Protein AF-B7XSZ5-F1 (afdb_monomer)

Nearest PDB structures (foldseek):
  4wng-assembly1_A  TM=8.709E-01  e=9.324E-01  Homo sapiens
  4wne-assembly1_A  TM=8.769E-01  e=1.040E+00  Homo sapiens
  3ro2-assembly1_A  TM=8.322E-01  e=7.917E-01  Mus musculus
  4wnd-assembly1_A  TM=8.090E-01  e=1.160E+00  Homo sapiens
  5dbk-assembly1_B  TM=7.887E-01  e=1.523E+00  Bacillus thuringiensis Bt407

Sequence (103 aa):
MKKLTKETPYGIYLREAQKAINVNDYNSALKAYEKMIQNFDHNPNIVATGKYEIAFIYYTINKTEKAKKIFEELIKNKAEMPKWIKPLAKKILNKMENKNLKK

Foldseek 3Di:
DPDDALPHPLVVLVVQLVVCVVVVNLVSNLVSLVSQCVSVVVPVQSVLVSLQVNLVSCVVVVVPVSSLVSLVVSLPDPDDYPPPSVVVSVVSNVVSVVVVVVD

pLDDT: mean 92.12, std 10.5, range [47.94, 98.56]

Organism: NCBI:txid498743

Solvent-accessible surface area (backbone atoms only — not comparable to full-atom values): 5675 Å² total; per-residue (Å²): 130,89,79,89,48,73,86,50,61,67,69,56,35,53,52,54,18,50,57,24,47,77,72,69,35,54,67,60,18,42,53,30,32,53,50,43,30,66,54,35,61,91,36,50,42,59,29,48,51,31,49,51,51,48,21,49,49,28,43,75,72,68,38,49,70,64,13,49,54,45,35,52,49,58,56,71,49,84,68,72,53,60,84,63,50,48,63,51,36,50,54,52,49,53,53,54,52,60,58,62,77,74,112

Structure (mmCIF, N/CA/C/O backbone):
data_AF-B7XSZ5-F1
#
_entry.id   AF-B7XSZ5-F1
#
loop_
_atom_site.group_PDB
_atom_site.id
_atom_site.type_symbol
_atom_site.label_atom_id
_atom_site.label_alt_id
_atom_site.label_comp_id
_atom_site.label_asym_id
_atom_site.label_entity_id
_atom_site.label_seq_id
_atom_site.pdbx_PDB_ins_code
_atom_site.Cartn_x
_atom_site.Cartn_y
_atom_site.Cartn_z
_atom_site.occupancy
_atom_site.B_iso_or_equiv
_atom_site.auth_seq_id
_atom_site.auth_comp_id
_atom_site.auth_asym_id
_atom_site.auth_atom_id
_atom_site.pdbx_PDB_model_num
ATOM 1 N N . MET A 1 1 ? -4.586 -14.874 -19.121 1.00 51.06 1 MET A N 1
ATOM 2 C CA . MET A 1 1 ? -4.255 -13.560 -18.519 1.00 51.06 1 MET A CA 1
ATOM 3 C C . MET A 1 1 ? -2.871 -13.149 -19.012 1.00 51.06 1 MET A C 1
ATOM 5 O O . MET A 1 1 ? -1.957 -13.957 -18.886 1.00 51.06 1 MET A O 1
ATOM 9 N N . LYS A 1 2 ? -2.708 -11.969 -19.635 1.00 57.25 2 LYS A N 1
ATOM 10 C CA . LYS A 1 2 ? -1.372 -11.462 -20.018 1.00 57.25 2 LYS A CA 1
ATOM 11 C C . LYS A 1 2 ? -0.528 -11.331 -18.743 1.00 57.25 2 LYS A C 1
ATOM 13 O O . LYS A 1 2 ? -0.985 -10.724 -17.779 1.00 57.25 2 LYS A O 1
ATOM 18 N N . LYS A 1 3 ? 0.655 -11.951 -18.705 1.00 70.75 3 LYS A N 1
ATOM 19 C CA . LYS A 1 3 ? 1.547 -11.886 -17.538 1.00 70.75 3 LYS A CA 1
ATOM 20 C C . LYS A 1 3 ? 2.128 -10.472 -17.442 1.00 70.75 3 LYS A C 1
ATOM 22 O O . LYS A 1 3 ? 2.642 -9.966 -18.432 1.00 70.75 3 LYS A O 1
ATOM 27 N N . LEU A 1 4 ? 2.045 -9.854 -16.266 1.00 75.38 4 LEU A N 1
ATOM 28 C CA . LEU A 1 4 ? 2.673 -8.563 -15.984 1.00 75.38 4 LEU A CA 1
ATOM 29 C C . LEU A 1 4 ? 4.197 -8.746 -15.856 1.00 75.38 4 LEU A C 1
ATOM 31 O O . LEU A 1 4 ? 4.670 -9.488 -14.988 1.00 75.38 4 LEU A O 1
ATOM 35 N N . THR A 1 5 ? 4.959 -8.091 -16.731 1.00 78.88 5 THR A N 1
ATOM 36 C CA . THR A 1 5 ? 6.430 -8.183 -16.822 1.00 78.88 5 THR A CA 1
ATOM 37 C C . THR A 1 5 ? 7.093 -6.811 -16.673 1.00 78.88 5 THR A C 1
ATOM 39 O O . THR A 1 5 ? 6.424 -5.782 -16.743 1.00 78.88 5 THR A O 1
ATOM 42 N N . LYS A 1 6 ? 8.422 -6.774 -16.518 1.00 78.06 6 LYS A N 1
ATOM 43 C CA . LYS A 1 6 ? 9.215 -5.529 -16.456 1.00 78.06 6 LYS A CA 1
ATOM 44 C C . LYS A 1 6 ? 9.047 -4.593 -17.664 1.00 78.06 6 LYS A C 1
ATOM 46 O O . LYS A 1 6 ? 9.264 -3.398 -17.543 1.00 78.06 6 LYS A O 1
ATOM 51 N N . GLU A 1 7 ? 8.626 -5.127 -18.808 1.00 80.56 7 GLU A N 1
ATOM 52 C CA . GLU A 1 7 ? 8.348 -4.362 -20.036 1.00 80.56 7 GLU A CA 1
ATOM 53 C C . GLU A 1 7 ? 6.935 -3.769 -20.049 1.00 80.56 7 GLU A C 1
ATOM 55 O O . GLU A 1 7 ? 6.615 -2.891 -20.846 1.00 80.56 7 GLU A O 1
ATOM 60 N N . THR A 1 8 ? 6.061 -4.253 -19.164 1.00 84.19 8 THR A N 1
ATOM 61 C CA . THR A 1 8 ? 4.713 -3.714 -19.025 1.00 84.19 8 THR A CA 1
ATOM 62 C C . THR A 1 8 ? 4.799 -2.330 -18.379 1.00 84.19 8 THR A C 1
ATOM 64 O O . THR A 1 8 ? 5.352 -2.232 -17.286 1.00 84.19 8 THR A O 1
ATOM 67 N N . PRO A 1 9 ? 4.215 -1.268 -18.964 1.00 89.38 9 PRO A N 1
ATOM 68 C CA . PRO A 1 9 ? 4.211 0.053 -18.341 1.00 89.38 9 PRO A CA 1
ATOM 69 C C . PRO A 1 9 ? 3.581 0.019 -16.944 1.00 89.38 9 PRO A C 1
ATOM 71 O O . PRO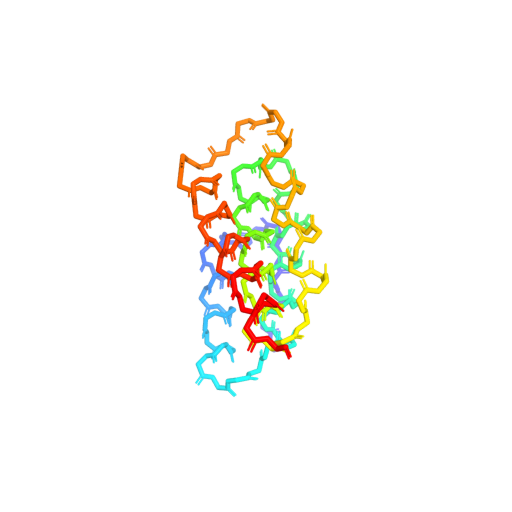 A 1 9 ? 2.531 -0.601 -16.758 1.00 89.38 9 PRO A O 1
ATOM 74 N N . TYR A 1 10 ? 4.169 0.719 -15.966 1.00 88.62 10 TYR A N 1
ATOM 75 C CA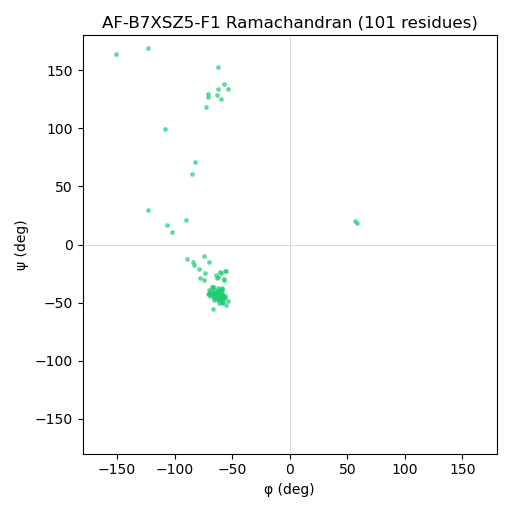 . TYR A 1 10 ? 3.682 0.687 -14.577 1.00 88.62 10 TYR A CA 1
ATOM 76 C C . TYR A 1 10 ? 2.205 1.121 -14.453 1.00 88.62 10 TYR A C 1
ATOM 78 O O . TYR A 1 10 ? 1.469 0.586 -13.629 1.00 88.62 10 TYR A O 1
ATOM 86 N N . GLY A 1 11 ? 1.725 2.005 -15.340 1.00 90.81 11 GLY A N 1
ATOM 87 C CA . GLY A 1 11 ? 0.318 2.418 -15.399 1.00 90.81 11 GLY A CA 1
ATOM 88 C C . GLY A 1 11 ? -0.672 1.270 -15.648 1.00 90.81 11 GLY A C 1
ATOM 89 O O . GLY A 1 11 ? -1.824 1.350 -15.228 1.00 90.81 11 GLY A O 1
ATOM 90 N N . ILE A 1 12 ? -0.235 0.165 -16.262 1.00 93.25 12 ILE A N 1
ATOM 91 C CA . ILE A 1 12 ? -1.066 -1.037 -16.413 1.00 93.25 12 ILE A CA 1
ATOM 92 C C . ILE A 1 12 ? -1.277 -1.717 -15.059 1.00 93.25 12 ILE A C 1
ATOM 94 O O . ILE A 1 12 ? -2.391 -2.138 -14.769 1.00 93.25 12 ILE A O 1
ATOM 98 N N . TYR A 1 13 ? -0.254 -1.767 -14.204 1.00 94.50 13 TYR A N 1
ATOM 99 C CA . TYR A 1 13 ? -0.374 -2.316 -12.851 1.00 94.50 13 TYR A CA 1
ATOM 100 C C . TYR A 1 13 ? -1.352 -1.495 -12.017 1.00 94.50 13 TYR A C 1
ATOM 102 O O . TYR A 1 13 ? -2.208 -2.074 -11.355 1.00 94.50 13 TYR A O 1
ATOM 110 N N . LEU A 1 14 ? -1.273 -0.160 -12.113 1.00 93.44 14 LEU A N 1
ATOM 111 C CA . LEU A 1 14 ? -2.221 0.747 -11.460 1.00 93.44 14 LEU A CA 1
ATOM 112 C C . LEU A 1 14 ? -3.657 0.470 -11.917 1.00 93.44 14 LEU A C 1
ATOM 114 O O . LEU A 1 14 ? -4.561 0.345 -11.096 1.00 93.44 14 LEU A O 1
ATOM 118 N N . ARG A 1 15 ? -3.869 0.321 -13.230 1.00 94.81 15 ARG A N 1
ATOM 119 C CA . ARG A 1 15 ? -5.195 0.038 -13.791 1.00 94.81 15 ARG A CA 1
ATOM 120 C C . ARG A 1 15 ? -5.742 -1.318 -13.344 1.00 94.81 15 ARG A C 1
ATOM 122 O O . ARG A 1 15 ? -6.916 -1.403 -12.994 1.00 94.81 15 ARG A O 1
ATOM 129 N N . GLU A 1 16 ? -4.921 -2.368 -13.355 1.00 94.00 16 GLU A N 1
ATOM 130 C CA . GLU A 1 16 ? -5.336 -3.699 -12.889 1.00 94.00 16 GLU A CA 1
ATOM 131 C C . GLU A 1 16 ? -5.656 -3.688 -11.389 1.00 94.00 16 GLU A C 1
ATOM 133 O O . GLU A 1 16 ? -6.686 -4.222 -10.977 1.00 94.00 16 GLU A O 1
ATOM 138 N N . ALA A 1 17 ? -4.831 -3.015 -10.581 1.00 95.44 17 ALA A N 1
ATOM 139 C CA . ALA A 1 17 ? -5.087 -2.858 -9.157 1.00 95.44 17 ALA A CA 1
ATOM 140 C C . ALA A 1 17 ? -6.394 -2.096 -8.900 1.00 95.44 17 ALA A C 1
ATOM 142 O O . ALA A 1 17 ? -7.220 -2.549 -8.111 1.00 95.44 17 ALA A O 1
ATOM 143 N N . GLN A 1 18 ? -6.635 -0.994 -9.616 1.00 95.12 18 GLN A N 1
ATOM 144 C CA . GLN A 1 18 ? -7.869 -0.218 -9.489 1.00 95.12 18 GLN A CA 1
ATOM 145 C C . GLN A 1 18 ? -9.103 -1.030 -9.893 1.00 95.12 18 GLN A C 1
ATOM 147 O O . GLN A 1 18 ? -10.124 -0.989 -9.209 1.00 95.12 18 GLN A O 1
ATOM 152 N N . LYS A 1 19 ? -9.015 -1.808 -10.977 1.00 96.38 19 LYS A N 1
ATOM 153 C CA . LYS A 1 19 ? -10.095 -2.709 -11.393 1.00 96.38 19 LYS A CA 1
ATOM 154 C C . LYS A 1 19 ? -10.424 -3.725 -10.297 1.00 96.38 19 LYS A C 1
ATOM 156 O O . LYS A 1 19 ? -11.600 -3.960 -10.035 1.00 96.38 19 LYS A O 1
ATOM 161 N N . ALA A 1 20 ? -9.406 -4.298 -9.657 1.00 95.19 20 ALA A N 1
ATOM 162 C CA . ALA A 1 20 ? -9.584 -5.231 -8.550 1.00 95.19 20 ALA A CA 1
ATOM 163 C C . ALA A 1 20 ? -10.197 -4.548 -7.310 1.00 95.19 20 ALA A C 1
ATOM 165 O O . ALA A 1 20 ? -11.134 -5.084 -6.720 1.00 95.19 20 ALA A O 1
ATOM 166 N N . ILE A 1 21 ? -9.758 -3.330 -6.968 1.00 96.06 21 ILE A N 1
ATOM 167 C CA . ILE A 1 21 ? -10.346 -2.520 -5.884 1.00 96.06 21 ILE A CA 1
ATOM 168 C C . ILE A 1 21 ? -11.836 -2.259 -6.134 1.00 96.06 21 ILE A C 1
ATOM 170 O O . ILE A 1 21 ? -12.637 -2.416 -5.216 1.00 96.06 21 ILE A O 1
ATOM 174 N N . ASN A 1 22 ? -12.228 -1.923 -7.368 1.00 95.69 22 ASN A N 1
ATOM 175 C CA . ASN A 1 22 ? -13.625 -1.630 -7.716 1.00 95.69 22 ASN A CA 1
ATOM 176 C C . ASN A 1 22 ? -14.579 -2.810 -7.462 1.00 95.69 22 ASN A C 1
ATOM 178 O O . ASN A 1 22 ? -15.775 -2.597 -7.285 1.00 95.69 22 ASN A O 1
ATOM 182 N N . VAL A 1 23 ? -14.064 -4.043 -7.435 1.00 96.62 23 VAL A N 1
ATOM 183 C CA . VAL A 1 23 ? -14.830 -5.260 -7.115 1.00 96.62 23 VAL A CA 1
ATOM 184 C C . VAL A 1 23 ? -14.501 -5.821 -5.726 1.00 96.62 23 VAL A C 1
ATOM 186 O O . VAL A 1 23 ? -14.823 -6.968 -5.434 1.00 96.62 23 VAL A O 1
ATOM 189 N N . ASN A 1 24 ? -13.869 -5.021 -4.857 1.00 95.81 24 ASN A N 1
ATOM 190 C CA . ASN A 1 24 ? -13.402 -5.402 -3.518 1.00 95.81 24 ASN A CA 1
ATOM 191 C C . ASN A 1 24 ? -12.412 -6.586 -3.490 1.00 95.81 24 ASN A C 1
ATOM 193 O O . ASN A 1 24 ? -12.175 -7.173 -2.432 1.00 95.81 24 ASN A O 1
ATOM 197 N N . ASP A 1 25 ? -11.779 -6.922 -4.618 1.00 97.25 25 ASP A N 1
ATOM 198 C CA . ASP A 1 25 ? -10.714 -7.924 -4.669 1.00 97.25 25 ASP A CA 1
ATOM 199 C C . ASP A 1 25 ? -9.374 -7.301 -4.249 1.00 97.25 25 ASP A C 1
ATOM 201 O O . ASP A 1 25 ? -8.448 -7.075 -5.034 1.00 97.25 25 ASP A O 1
ATOM 205 N N . TYR A 1 26 ? -9.275 -7.010 -2.953 1.00 96.69 26 TYR A N 1
ATOM 206 C CA . TYR A 1 26 ? -8.080 -6.425 -2.354 1.00 96.69 26 TYR A CA 1
ATOM 207 C C . TYR A 1 26 ? -6.855 -7.339 -2.475 1.00 96.69 26 TYR A C 1
ATOM 209 O O . TYR A 1 26 ? -5.734 -6.844 -2.541 1.00 96.69 26 TYR A O 1
ATOM 217 N N . ASN A 1 27 ? -7.036 -8.661 -2.544 1.00 96.81 27 ASN A N 1
ATOM 218 C CA . ASN A 1 27 ? -5.922 -9.596 -2.705 1.00 96.81 27 ASN A CA 1
ATOM 219 C C . ASN A 1 27 ? -5.291 -9.478 -4.097 1.00 96.81 27 ASN A C 1
ATOM 221 O O . ASN A 1 27 ? -4.065 -9.437 -4.208 1.00 96.81 27 ASN A O 1
ATOM 225 N N . SER A 1 28 ? -6.100 -9.398 -5.155 1.00 96.38 28 SER A N 1
ATOM 226 C CA . SER A 1 28 ? -5.579 -9.178 -6.508 1.00 96.38 28 SER A CA 1
ATOM 227 C C . SER A 1 28 ? -4.974 -7.785 -6.667 1.00 96.38 28 SER A C 1
ATOM 229 O O . SER A 1 28 ? -3.926 -7.654 -7.301 1.00 96.38 28 SER A O 1
ATOM 231 N N . ALA A 1 29 ? -5.559 -6.763 -6.033 1.00 97.69 29 ALA A N 1
ATOM 232 C CA . ALA A 1 29 ? -4.978 -5.422 -6.011 1.00 97.69 29 ALA A CA 1
ATOM 233 C C . ALA A 1 29 ? -3.588 -5.408 -5.353 1.00 97.69 29 ALA A C 1
ATOM 235 O O . ALA A 1 29 ? -2.637 -4.873 -5.925 1.00 97.69 29 ALA A O 1
ATOM 236 N N . LEU A 1 30 ? -3.443 -6.060 -4.193 1.00 98.00 30 LEU A N 1
ATOM 237 C CA . LEU A 1 30 ? -2.155 -6.204 -3.508 1.00 98.00 30 LEU A CA 1
ATOM 238 C C . LEU A 1 30 ? -1.124 -6.906 -4.398 1.00 98.00 30 LEU A C 1
ATOM 240 O O . LEU A 1 30 ? -0.034 -6.373 -4.583 1.00 98.00 30 LEU A O 1
ATOM 244 N N . LYS A 1 31 ? -1.484 -8.032 -5.030 1.00 96.88 31 LYS A N 1
ATOM 245 C CA . LYS A 1 31 ? -0.587 -8.755 -5.951 1.00 96.88 31 LYS A CA 1
ATOM 246 C C . LYS A 1 31 ? -0.127 -7.891 -7.126 1.00 96.88 31 LYS A C 1
ATOM 248 O O . LYS A 1 31 ? 1.029 -7.983 -7.537 1.00 96.88 31 LYS A O 1
ATOM 253 N N . ALA A 1 32 ? -1.012 -7.060 -7.680 1.00 96.25 32 ALA A N 1
ATOM 254 C CA . ALA A 1 32 ? -0.658 -6.147 -8.762 1.00 96.25 32 ALA A CA 1
ATOM 255 C C . ALA A 1 32 ? 0.376 -5.108 -8.297 1.00 96.25 32 ALA A C 1
ATOM 257 O O . ALA A 1 32 ? 1.394 -4.920 -8.966 1.00 96.25 32 ALA A O 1
ATOM 258 N N . TYR A 1 33 ? 0.180 -4.495 -7.128 1.00 97.75 33 TYR A N 1
ATOM 259 C CA . TYR A 1 33 ? 1.150 -3.549 -6.571 1.00 97.75 33 TYR A CA 1
ATOM 260 C C . TYR A 1 33 ? 2.468 -4.209 -6.153 1.00 97.75 33 TYR A C 1
ATOM 262 O O . TYR A 1 33 ? 3.531 -3.652 -6.415 1.00 97.75 33 TYR A O 1
ATOM 270 N N . GLU A 1 34 ? 2.434 -5.406 -5.570 1.00 97.25 34 GLU A N 1
ATOM 271 C CA . GLU A 1 34 ? 3.637 -6.182 -5.241 1.00 97.25 34 GLU A CA 1
ATOM 272 C C . GLU A 1 34 ? 4.450 -6.493 -6.500 1.00 97.25 34 GLU A C 1
ATOM 274 O O . GLU A 1 34 ? 5.666 -6.296 -6.526 1.00 97.25 34 GLU A O 1
ATOM 279 N N . LYS A 1 35 ? 3.777 -6.898 -7.586 1.00 96.12 35 LYS A N 1
ATOM 280 C CA . LYS A 1 35 ? 4.436 -7.144 -8.870 1.00 96.12 35 LYS A CA 1
ATOM 281 C C . LYS A 1 35 ? 4.999 -5.863 -9.485 1.00 96.12 35 LYS A C 1
ATOM 283 O O . LYS A 1 35 ? 6.075 -5.906 -10.076 1.00 96.12 35 LYS A O 1
ATOM 288 N N . MET A 1 36 ? 4.307 -4.735 -9.325 1.00 96.25 36 MET A N 1
ATOM 289 C CA . MET A 1 36 ? 4.804 -3.426 -9.750 1.00 96.25 36 MET A CA 1
ATOM 290 C C . MET A 1 36 ? 6.093 -3.070 -9.005 1.00 96.25 36 MET A C 1
ATOM 292 O O . MET A 1 36 ? 7.092 -2.754 -9.638 1.00 96.25 36 MET A O 1
ATOM 296 N N . ILE A 1 37 ? 6.101 -3.183 -7.676 1.00 96.56 37 ILE A N 1
ATOM 297 C CA . ILE A 1 37 ? 7.289 -2.905 -6.858 1.00 96.56 37 ILE A CA 1
ATOM 298 C C . ILE A 1 37 ? 8.448 -3.823 -7.254 1.00 96.56 37 ILE A C 1
ATOM 300 O O . ILE A 1 37 ? 9.566 -3.344 -7.391 1.00 96.56 37 ILE A O 1
ATOM 304 N N . GLN A 1 38 ? 8.187 -5.115 -7.481 1.00 96.12 38 GLN A N 1
ATOM 305 C CA . GLN A 1 38 ? 9.215 -6.068 -7.907 1.00 96.12 38 GLN A CA 1
ATOM 306 C C . GLN A 1 38 ? 9.821 -5.704 -9.270 1.00 96.12 38 GLN A C 1
ATOM 308 O O . GLN A 1 38 ? 11.023 -5.824 -9.463 1.00 96.12 38 GLN A O 1
ATOM 313 N N . ASN A 1 39 ? 8.993 -5.296 -10.231 1.00 94.88 39 ASN A N 1
ATOM 314 C CA . ASN A 1 39 ? 9.442 -5.038 -11.599 1.00 94.88 39 ASN A CA 1
ATOM 315 C C . ASN A 1 39 ? 10.052 -3.635 -11.786 1.00 94.88 39 ASN A C 1
ATOM 317 O O . ASN A 1 39 ? 10.745 -3.404 -12.776 1.00 94.88 39 ASN A O 1
ATOM 321 N N . PHE A 1 40 ? 9.794 -2.713 -10.854 1.00 94.56 40 PHE A N 1
ATOM 322 C CA . PHE A 1 40 ? 10.267 -1.325 -10.869 1.00 94.56 40 PHE A CA 1
ATOM 323 C C . PHE A 1 40 ? 11.077 -0.970 -9.613 1.00 94.56 40 PHE A C 1
ATOM 325 O O . PHE A 1 40 ? 11.083 0.182 -9.187 1.00 94.56 40 PHE A O 1
ATOM 332 N N . ASP A 1 41 ? 11.762 -1.946 -9.018 1.00 94.94 41 ASP A N 1
ATOM 333 C CA . ASP A 1 41 ? 12.568 -1.797 -7.797 1.00 94.94 41 ASP A CA 1
ATOM 334 C C . ASP A 1 41 ? 13.676 -0.730 -7.904 1.00 94.94 41 ASP A C 1
ATOM 336 O O . ASP A 1 41 ? 13.982 -0.044 -6.930 1.00 94.94 41 ASP A O 1
ATOM 340 N N . HIS A 1 42 ? 14.212 -0.534 -9.108 1.00 93.31 42 HIS A N 1
ATOM 341 C CA . HIS A 1 42 ? 15.177 0.505 -9.468 1.00 93.31 42 HIS A CA 1
ATOM 342 C C . HIS A 1 42 ? 14.593 1.929 -9.473 1.00 93.31 42 HIS A C 1
ATOM 344 O O . HIS A 1 42 ? 15.353 2.896 -9.511 1.00 93.31 42 HIS A O 1
ATOM 350 N N . ASN A 1 43 ? 13.264 2.090 -9.462 1.00 94.38 43 ASN A N 1
ATOM 351 C CA . ASN A 1 43 ? 12.606 3.393 -9.499 1.00 94.38 43 ASN A CA 1
A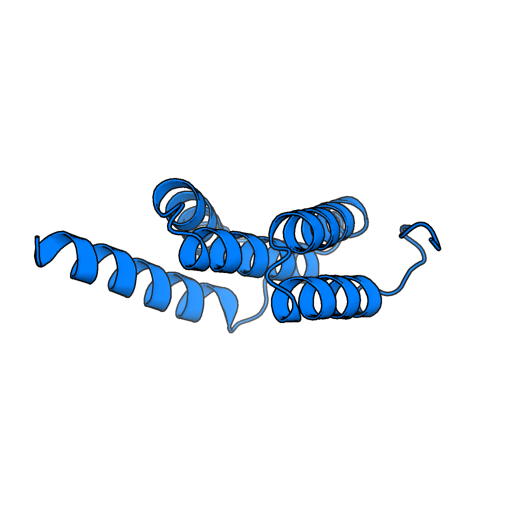TOM 352 C C . ASN A 1 43 ? 11.967 3.724 -8.135 1.00 94.38 43 ASN A C 1
ATOM 354 O O . ASN A 1 43 ? 10.842 3.291 -7.853 1.00 94.38 43 ASN A O 1
ATOM 358 N N . PRO A 1 44 ? 12.626 4.540 -7.289 1.00 94.19 44 PRO A N 1
ATOM 359 C CA . PRO A 1 44 ? 12.149 4.814 -5.935 1.00 94.19 44 PRO A CA 1
ATOM 360 C C . PRO A 1 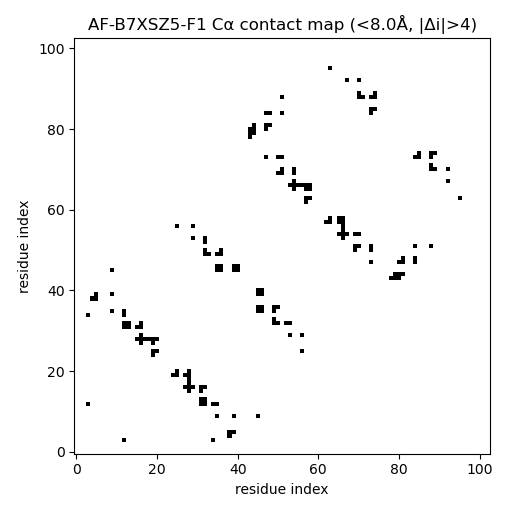44 ? 10.792 5.527 -5.914 1.00 94.19 44 PRO A C 1
ATOM 362 O O . PRO A 1 44 ? 10.005 5.303 -4.992 1.00 94.19 44 PRO A O 1
ATOM 365 N N . ASN A 1 45 ? 10.470 6.316 -6.948 1.00 95.62 45 ASN A N 1
ATOM 366 C CA . ASN A 1 45 ? 9.172 6.975 -7.050 1.00 95.62 45 ASN A CA 1
ATOM 367 C C . ASN A 1 45 ? 8.041 5.954 -7.223 1.00 95.62 45 ASN A C 1
ATOM 369 O O . ASN A 1 45 ? 7.050 6.006 -6.493 1.00 95.62 45 ASN A O 1
ATOM 373 N N . ILE A 1 46 ? 8.210 4.995 -8.140 1.00 95.81 46 ILE A N 1
ATOM 374 C CA . ILE A 1 46 ? 7.213 3.944 -8.402 1.00 95.81 46 ILE A CA 1
ATOM 375 C C . ILE A 1 46 ? 7.082 3.017 -7.190 1.00 95.81 46 ILE A C 1
ATOM 377 O O . ILE A 1 46 ? 5.966 2.693 -6.776 1.00 95.81 46 ILE A O 1
ATOM 381 N N . VAL A 1 47 ? 8.207 2.632 -6.578 1.00 96.81 47 VAL A N 1
ATOM 382 C CA . VAL A 1 47 ? 8.213 1.804 -5.364 1.00 96.81 47 VAL A CA 1
ATOM 383 C C . VAL A 1 47 ? 7.448 2.487 -4.234 1.00 96.81 47 VAL A C 1
ATOM 385 O O . VAL A 1 47 ? 6.622 1.852 -3.577 1.00 96.81 47 VAL A O 1
ATOM 388 N N . ALA A 1 48 ? 7.691 3.780 -4.008 1.00 97.69 48 ALA A N 1
ATOM 389 C CA . ALA A 1 48 ? 7.007 4.526 -2.963 1.00 97.69 48 ALA A CA 1
ATOM 390 C C . ALA A 1 48 ? 5.496 4.622 -3.234 1.00 97.69 48 ALA A C 1
ATOM 392 O O . ALA A 1 48 ? 4.709 4.406 -2.311 1.00 97.69 48 ALA A O 1
ATOM 393 N N . THR A 1 49 ? 5.082 4.863 -4.485 1.00 97.44 49 THR A N 1
ATOM 394 C CA . THR A 1 49 ? 3.663 4.844 -4.875 1.00 97.44 49 THR A CA 1
ATOM 395 C C . THR A 1 49 ? 3.024 3.486 -4.590 1.00 97.44 49 THR A C 1
ATOM 397 O O . THR A 1 49 ? 2.014 3.432 -3.896 1.00 97.44 49 THR A O 1
ATOM 400 N N . GLY A 1 50 ? 3.635 2.380 -5.026 1.00 97.81 50 GLY A N 1
ATOM 401 C CA . GLY A 1 50 ? 3.097 1.039 -4.768 1.00 97.81 50 GLY A CA 1
ATOM 402 C C . GLY A 1 50 ? 2.974 0.720 -3.277 1.00 97.81 50 GLY A C 1
ATOM 403 O O . GLY A 1 50 ? 1.958 0.187 -2.835 1.00 97.81 50 GLY A O 1
ATOM 404 N N . LYS A 1 51 ? 3.979 1.092 -2.475 1.00 98.25 51 LYS A N 1
ATOM 405 C CA . LYS A 1 51 ? 3.943 0.910 -1.017 1.00 98.25 51 LYS A CA 1
ATOM 406 C C . LYS A 1 51 ? 2.828 1.725 -0.364 1.00 98.25 51 LYS A C 1
ATOM 408 O O . LYS A 1 51 ? 2.163 1.212 0.534 1.00 98.25 51 LYS A O 1
ATOM 413 N N . TYR A 1 52 ? 2.613 2.964 -0.807 1.00 98.50 52 TYR A N 1
ATOM 414 C CA . TYR A 1 52 ? 1.517 3.793 -0.307 1.00 98.50 52 TYR A CA 1
ATOM 415 C C . TYR A 1 52 ? 0.158 3.143 -0.595 1.00 98.50 52 TYR A C 1
ATOM 417 O O . TYR A 1 52 ? -0.660 3.018 0.314 1.00 98.50 52 TYR A O 1
ATOM 425 N N . GLU A 1 53 ? -0.061 2.670 -1.823 1.00 98.12 53 GLU A N 1
ATOM 426 C CA . GLU A 1 53 ? -1.321 2.028 -2.215 1.00 98.12 53 GLU A CA 1
ATOM 427 C C . GLU A 1 53 ? -1.578 0.728 -1.438 1.00 98.12 53 GLU A C 1
ATOM 429 O O . GLU A 1 53 ? -2.680 0.499 -0.940 1.00 98.12 53 GLU A O 1
ATOM 434 N N . ILE A 1 54 ? -0.545 -0.097 -1.235 1.00 98.56 54 ILE A N 1
ATOM 435 C CA . ILE A 1 54 ? -0.623 -1.294 -0.384 1.00 98.56 54 ILE A CA 1
ATOM 436 C C . ILE A 1 54 ? -1.007 -0.923 1.056 1.00 98.56 54 ILE A C 1
ATOM 438 O O . ILE A 1 54 ? -1.888 -1.553 1.648 1.00 98.56 54 ILE A O 1
ATOM 442 N N . ALA A 1 55 ? -0.370 0.102 1.630 1.00 98.31 55 ALA A N 1
ATOM 443 C CA . ALA A 1 55 ? -0.688 0.581 2.973 1.00 98.31 55 ALA A CA 1
ATOM 444 C C . ALA A 1 55 ? -2.134 1.091 3.068 1.00 98.31 55 ALA A C 1
ATOM 446 O O . ALA A 1 55 ? -2.834 0.799 4.040 1.00 98.31 55 ALA A O 1
ATOM 447 N N . PHE A 1 56 ? -2.606 1.799 2.041 1.00 97.81 56 PHE A N 1
ATOM 448 C CA . PHE A 1 56 ? -3.977 2.286 1.964 1.00 97.81 56 PHE A CA 1
ATOM 449 C C . PHE A 1 56 ? -4.991 1.142 1.848 1.00 97.81 56 PHE A C 1
ATOM 451 O O . PHE A 1 56 ? -5.992 1.147 2.562 1.00 97.81 56 PHE A O 1
ATOM 458 N N . ILE A 1 57 ? -4.711 0.111 1.044 1.00 97.94 57 ILE A N 1
ATOM 459 C CA . ILE A 1 57 ? -5.539 -1.102 1.000 1.00 97.94 57 ILE A CA 1
ATOM 460 C C . ILE A 1 57 ? -5.607 -1.748 2.383 1.00 97.94 57 ILE A C 1
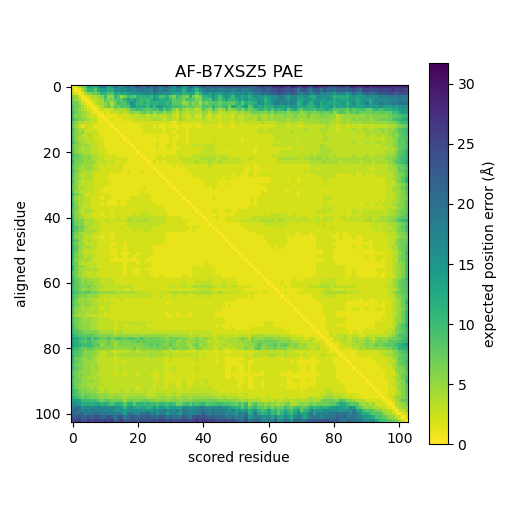ATOM 462 O O . ILE A 1 57 ? -6.703 -2.034 2.861 1.00 97.94 57 ILE A O 1
ATOM 466 N N . TYR A 1 58 ? -4.464 -1.944 3.053 1.00 98.19 58 TYR A N 1
ATOM 467 C CA . TYR A 1 58 ? -4.444 -2.523 4.397 1.00 98.19 58 TYR A CA 1
ATOM 468 C C . TYR A 1 58 ? -5.260 -1.710 5.400 1.00 98.19 58 TYR A C 1
ATOM 470 O O . TYR A 1 58 ? -5.954 -2.296 6.232 1.00 98.19 58 TYR A O 1
ATOM 478 N N . TYR A 1 59 ? -5.222 -0.382 5.296 1.00 96.50 59 TYR A N 1
ATOM 479 C CA . TYR A 1 59 ? -6.061 0.498 6.098 1.00 96.50 59 TYR A CA 1
ATOM 480 C C . TYR A 1 59 ? -7.554 0.276 5.813 1.00 96.50 59 TYR A C 1
ATOM 482 O O . TYR A 1 59 ? -8.331 0.104 6.753 1.00 96.50 59 TYR A O 1
ATOM 490 N N . THR A 1 60 ? -7.945 0.210 4.538 1.00 94.50 60 THR A N 1
ATOM 491 C CA . THR A 1 60 ? -9.335 -0.009 4.102 1.00 94.50 60 THR A CA 1
ATOM 492 C C . THR A 1 60 ? -9.902 -1.339 4.601 1.00 94.50 60 THR A C 1
ATOM 494 O O . THR A 1 60 ? -11.047 -1.389 5.041 1.00 94.50 60 THR A O 1
ATOM 497 N N . ILE A 1 61 ? -9.094 -2.405 4.623 1.00 95.56 61 ILE A N 1
ATOM 498 C CA . ILE A 1 61 ? -9.511 -3.732 5.114 1.00 95.56 61 ILE A CA 1
ATOM 499 C C . ILE A 1 61 ? -9.265 -3.944 6.619 1.00 95.56 61 ILE A C 1
ATOM 501 O O . ILE A 1 61 ? -9.169 -5.082 7.076 1.00 95.56 61 ILE A O 1
ATOM 505 N N . ASN A 1 62 ? -9.139 -2.861 7.398 1.00 94.75 62 ASN A N 1
ATOM 506 C CA . ASN A 1 62 ? -8.922 -2.858 8.854 1.00 94.75 62 ASN A CA 1
ATOM 507 C C . ASN A 1 62 ? -7.675 -3.627 9.341 1.00 94.75 62 ASN A C 1
ATOM 509 O O . ASN A 1 62 ? -7.564 -3.954 10.523 1.00 94.75 62 ASN A O 1
ATOM 513 N N . LYS A 1 63 ? -6.686 -3.873 8.475 1.00 96.06 63 LYS A N 1
ATOM 514 C CA . LYS A 1 63 ? -5.369 -4.405 8.866 1.00 96.06 63 LYS A CA 1
ATOM 515 C C . LYS A 1 63 ? -4.460 -3.254 9.308 1.00 96.06 63 LYS A C 1
ATOM 517 O O . LYS A 1 63 ? -3.407 -3.011 8.717 1.00 96.06 63 LYS A O 1
ATOM 522 N N . THR A 1 64 ? -4.891 -2.543 10.350 1.00 94.06 64 THR A N 1
ATOM 523 C CA . THR A 1 64 ? -4.309 -1.269 10.804 1.00 94.06 64 THR A CA 1
ATOM 524 C C . THR A 1 64 ? -2.816 -1.367 11.105 1.00 94.06 64 THR A C 1
ATOM 526 O O . THR A 1 64 ? -2.064 -0.526 10.628 1.00 94.06 64 THR A O 1
ATOM 529 N N . GLU A 1 65 ? -2.362 -2.417 11.793 1.00 95.31 65 GLU A N 1
ATOM 530 C CA . GLU A 1 65 ? -0.936 -2.588 12.126 1.00 95.31 65 GLU A CA 1
ATOM 531 C C . GLU A 1 65 ? -0.046 -2.697 10.881 1.00 95.31 65 GLU A C 1
ATOM 533 O O . GLU A 1 65 ? 1.023 -2.089 10.804 1.00 95.31 65 GLU A O 1
ATOM 538 N N . LYS A 1 66 ? -0.514 -3.418 9.851 1.00 97.00 66 LYS A N 1
ATOM 539 C CA . LYS A 1 66 ? 0.213 -3.538 8.579 1.00 97.00 66 LYS A CA 1
ATOM 540 C C . LYS A 1 66 ? 0.281 -2.199 7.853 1.00 97.00 66 LYS A C 1
ATOM 542 O O . LYS A 1 66 ? 1.342 -1.823 7.364 1.00 97.00 66 LYS A O 1
ATOM 547 N N . ALA A 1 67 ? -0.839 -1.482 7.805 1.00 98.00 67 ALA A N 1
ATOM 548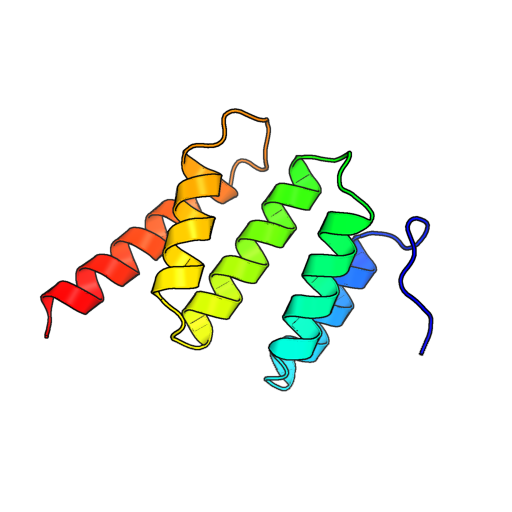 C CA . ALA 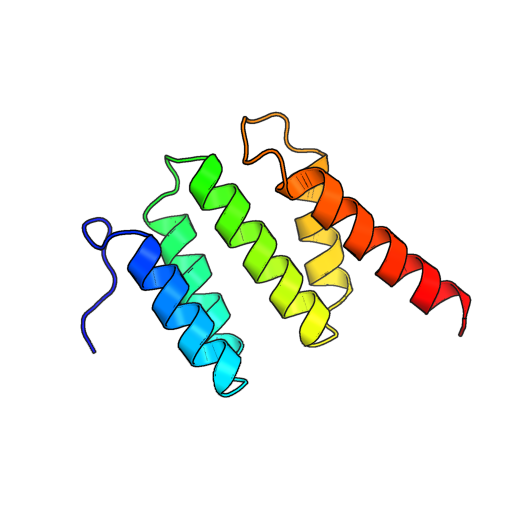A 1 67 ? -0.903 -0.163 7.192 1.00 98.00 67 ALA A CA 1
ATOM 549 C C . ALA A 1 67 ? 0.022 0.836 7.906 1.00 98.00 67 ALA A C 1
ATOM 551 O O . ALA A 1 67 ? 0.818 1.510 7.252 1.00 98.00 67 ALA A O 1
ATOM 552 N N . LYS A 1 68 ? -0.036 0.876 9.245 1.00 97.62 68 LYS A N 1
ATOM 553 C CA . LYS A 1 68 ? 0.779 1.752 10.093 1.00 97.62 68 LYS A CA 1
ATOM 554 C C . LYS A 1 68 ? 2.266 1.559 9.826 1.00 97.62 68 LYS A C 1
ATOM 556 O O . LYS A 1 68 ? 2.950 2.526 9.498 1.00 97.62 68 LYS A O 1
ATOM 561 N N . LYS A 1 69 ? 2.740 0.310 9.870 1.00 98.19 69 LYS A N 1
ATOM 562 C CA . LYS A 1 69 ? 4.147 -0.022 9.619 1.00 98.19 69 LYS A CA 1
ATOM 563 C C . LYS A 1 69 ? 4.643 0.544 8.283 1.00 98.19 69 LYS A C 1
ATOM 565 O O . LYS A 1 69 ? 5.673 1.209 8.240 1.00 98.19 69 LYS A O 1
ATOM 570 N N . ILE A 1 70 ? 3.893 0.330 7.201 1.00 98.31 70 ILE A N 1
ATOM 571 C CA . ILE A 1 70 ? 4.313 0.774 5.864 1.00 98.31 70 ILE A CA 1
ATOM 572 C C . ILE A 1 70 ? 4.277 2.306 5.748 1.00 98.31 70 ILE A C 1
ATOM 574 O O . ILE A 1 70 ? 5.195 2.899 5.179 1.00 98.31 70 ILE A O 1
ATOM 578 N N . PHE A 1 71 ? 3.260 2.974 6.302 1.00 98.44 71 PHE A N 1
ATOM 579 C CA . PHE A 1 71 ? 3.215 4.440 6.298 1.00 98.44 71 PHE A CA 1
ATOM 580 C C . PHE A 1 71 ? 4.378 5.060 7.084 1.00 98.44 71 PHE A C 1
ATOM 582 O O . PHE A 1 71 ? 4.978 6.030 6.619 1.00 98.44 71 PHE A O 1
ATOM 589 N N . GLU A 1 72 ? 4.742 4.492 8.234 1.00 97.88 72 GLU A N 1
ATOM 590 C CA . GLU A 1 72 ? 5.906 4.937 9.006 1.00 97.88 72 GLU A CA 1
ATOM 591 C C . GLU A 1 72 ? 7.219 4.748 8.239 1.00 97.88 72 GLU A C 1
ATOM 593 O O . GLU A 1 72 ? 8.058 5.652 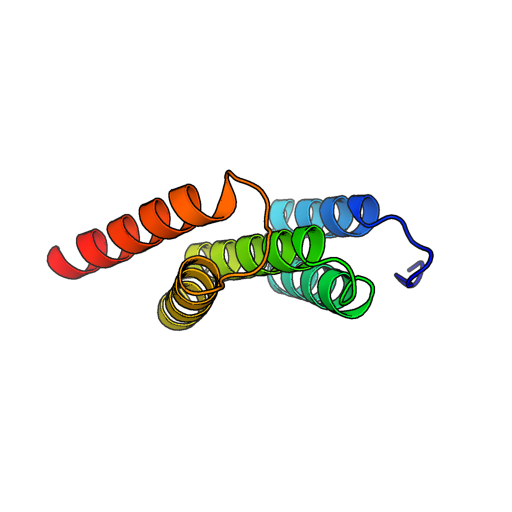8.227 1.00 97.88 72 GLU A O 1
ATOM 598 N N . GLU A 1 73 ? 7.390 3.608 7.563 1.00 97.50 73 GLU A N 1
ATOM 599 C CA . GLU A 1 73 ? 8.542 3.356 6.691 1.00 97.50 73 GLU A CA 1
ATOM 600 C C . GLU A 1 73 ? 8.643 4.411 5.578 1.00 97.50 73 GLU A C 1
ATOM 602 O O . GLU A 1 73 ? 9.722 4.960 5.350 1.00 97.50 73 GLU A O 1
ATOM 607 N N . LEU A 1 74 ? 7.528 4.757 4.923 1.00 97.50 74 LEU A N 1
ATOM 608 C CA . LEU A 1 74 ? 7.491 5.791 3.879 1.00 97.50 74 LEU A CA 1
ATOM 609 C C . LEU A 1 74 ? 7.871 7.181 4.404 1.00 97.50 74 LEU A C 1
ATOM 611 O O . LEU A 1 74 ? 8.555 7.940 3.718 1.00 97.50 74 LEU A O 1
ATOM 615 N N . ILE A 1 75 ? 7.463 7.524 5.627 1.00 96.88 75 ILE A N 1
ATOM 616 C CA . ILE A 1 75 ? 7.791 8.818 6.240 1.00 96.88 75 ILE A CA 1
ATOM 617 C C . ILE A 1 75 ? 9.276 8.893 6.612 1.00 96.88 75 ILE A C 1
ATOM 619 O O . ILE A 1 75 ? 9.911 9.924 6.366 1.00 96.88 75 ILE A O 1
ATOM 623 N N . LYS A 1 76 ? 9.824 7.814 7.186 1.00 96.50 76 LYS A N 1
ATOM 624 C CA . LYS A 1 76 ? 11.227 7.727 7.628 1.00 96.50 76 LYS A CA 1
ATOM 625 C C . LYS A 1 76 ? 12.211 7.601 6.462 1.00 96.50 76 LYS A C 1
ATOM 627 O O . LYS A 1 76 ? 13.376 7.968 6.610 1.00 96.50 76 LYS A O 1
ATOM 632 N N . ASN A 1 77 ? 11.763 7.103 5.311 1.00 92.88 77 ASN A N 1
ATOM 633 C CA . ASN A 1 77 ? 12.612 6.932 4.140 1.00 92.88 77 ASN A CA 1
ATOM 634 C C . ASN A 1 77 ? 13.145 8.289 3.627 1.00 92.88 77 ASN A C 1
ATOM 636 O O . ASN A 1 77 ? 12.393 9.247 3.416 1.00 92.88 77 ASN A O 1
ATOM 640 N N . LYS A 1 78 ? 14.468 8.366 3.446 1.00 91.25 78 LYS A N 1
ATOM 641 C CA . LYS A 1 78 ? 15.193 9.561 2.987 1.00 91.25 78 LYS A CA 1
ATOM 642 C C . LYS A 1 78 ? 15.316 9.6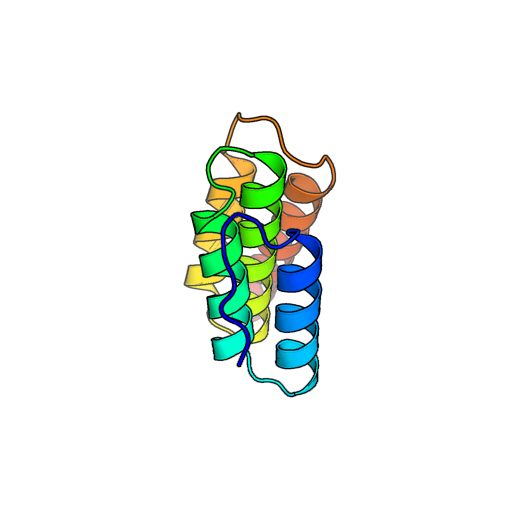56 1.463 1.00 91.25 78 LYS A C 1
ATOM 644 O O . LYS A 1 78 ? 15.687 10.716 0.975 1.00 91.25 78 LYS A O 1
ATOM 649 N N . ALA A 1 79 ? 15.013 8.581 0.734 1.00 89.62 79 ALA A N 1
ATOM 650 C CA . ALA A 1 79 ? 15.039 8.569 -0.722 1.00 89.62 79 ALA A CA 1
ATOM 651 C C . ALA A 1 79 ? 14.023 9.552 -1.314 1.00 89.62 79 ALA A C 1
ATOM 653 O O . ALA A 1 79 ? 12.984 9.849 -0.707 1.00 89.62 79 ALA A O 1
ATOM 654 N N . GLU A 1 80 ? 14.328 10.030 -2.518 1.00 90.88 80 GLU A N 1
ATOM 655 C CA . GLU A 1 80 ? 13.396 10.831 -3.297 1.00 90.88 80 GLU A CA 1
ATOM 656 C C . GLU A 1 80 ? 12.143 10.009 -3.625 1.00 90.88 80 GLU A C 1
ATOM 658 O O . GLU A 1 80 ? 12.211 8.833 -3.986 1.00 90.88 80 GLU A O 1
ATOM 663 N N . MET A 1 81 ? 10.986 10.630 -3.424 1.00 95.12 81 MET A N 1
ATOM 664 C CA . MET A 1 81 ? 9.675 10.047 -3.674 1.00 95.12 81 MET A CA 1
ATOM 665 C C . MET A 1 81 ? 8.692 11.166 -4.031 1.00 95.12 81 MET A C 1
ATOM 667 O O . MET A 1 81 ? 8.954 12.331 -3.704 1.00 95.12 81 MET A O 1
ATOM 671 N N . PRO A 1 82 ? 7.525 10.852 -4.619 1.00 96.69 82 PRO A N 1
ATOM 672 C CA . PRO A 1 82 ? 6.528 11.861 -4.923 1.00 96.69 82 PRO A CA 1
ATOM 673 C C . PRO A 1 82 ? 6.160 12.704 -3.696 1.00 96.69 82 PRO A C 1
ATOM 675 O O . PRO A 1 82 ? 5.878 12.181 -2.614 1.00 96.69 82 PRO A O 1
ATOM 678 N N . LYS A 1 83 ? 6.110 14.030 -3.887 1.00 95.44 83 LYS A N 1
ATOM 679 C CA . LYS A 1 83 ? 5.885 15.025 -2.818 1.00 95.44 83 LYS A CA 1
ATOM 680 C C . LYS A 1 83 ? 4.598 14.788 -2.016 1.00 95.44 83 LYS A C 1
ATOM 682 O O . LYS A 1 83 ? 4.499 15.222 -0.872 1.00 95.44 83 LYS A O 1
ATOM 687 N N . TRP A 1 84 ? 3.625 14.089 -2.599 1.00 97.06 84 TRP A N 1
ATOM 688 C CA . TRP A 1 84 ? 2.341 13.782 -1.977 1.00 97.06 84 TRP A CA 1
ATOM 689 C C . TRP A 1 84 ? 2.393 12.620 -0.969 1.00 97.06 84 TRP A C 1
ATOM 691 O O . TRP A 1 84 ? 1.531 12.550 -0.094 1.00 97.06 84 TRP A O 1
ATOM 701 N N . ILE A 1 85 ? 3.392 11.729 -1.025 1.00 97.50 85 ILE A N 1
ATOM 702 C CA . ILE A 1 85 ? 3.384 10.485 -0.230 1.00 97.50 85 ILE A CA 1
ATOM 703 C C . ILE A 1 85 ? 3.483 10.761 1.267 1.00 97.50 85 ILE A C 1
ATOM 705 O O . ILE A 1 85 ? 2.626 10.335 2.037 1.00 97.50 85 ILE A O 1
ATOM 709 N N . LYS A 1 86 ? 4.514 11.494 1.697 1.00 96.75 86 LYS A N 1
ATOM 710 C CA . LYS A 1 86 ? 4.742 11.777 3.122 1.00 96.75 86 LYS A CA 1
ATOM 711 C C . LYS A 1 86 ? 3.576 12.522 3.788 1.00 96.75 86 LYS A C 1
ATOM 713 O O . LYS A 1 86 ? 3.164 12.084 4.864 1.00 96.75 86 LYS A O 1
ATOM 718 N N . PRO A 1 87 ? 3.022 13.615 3.221 1.00 97.50 87 PRO A N 1
ATOM 719 C CA . PRO A 1 87 ? 1.900 14.305 3.855 1.00 97.50 87 PRO A CA 1
ATOM 720 C C . PRO A 1 87 ? 0.634 13.440 3.920 1.00 97.50 87 PRO A C 1
ATOM 722 O O . PRO A 1 87 ? -0.040 13.448 4.951 1.00 97.50 87 PRO A O 1
ATOM 725 N N . LEU A 1 88 ? 0.327 12.648 2.885 1.00 97.75 88 LEU A N 1
ATOM 726 C CA . LEU A 1 88 ? -0.839 11.761 2.925 1.00 97.75 88 LEU A CA 1
ATOM 727 C C . LEU A 1 88 ? -0.656 10.600 3.909 1.00 97.75 88 LEU A C 1
ATOM 729 O O . LEU A 1 88 ? -1.564 10.331 4.692 1.00 97.75 88 LEU A O 1
ATOM 733 N N . ALA A 1 89 ? 0.523 9.973 3.945 1.00 97.75 89 ALA A N 1
ATOM 734 C CA . ALA A 1 89 ? 0.842 8.930 4.919 1.00 97.75 89 ALA A CA 1
ATOM 735 C C . ALA A 1 89 ? 0.655 9.435 6.362 1.00 97.75 89 ALA A C 1
ATOM 737 O O . ALA A 1 89 ? -0.028 8.791 7.157 1.00 97.75 89 ALA A O 1
ATOM 738 N N . LYS A 1 90 ? 1.168 10.636 6.676 1.00 97.12 90 LYS A N 1
ATOM 739 C CA . LYS A 1 90 ? 0.963 11.288 7.984 1.00 97.12 90 LYS A CA 1
ATOM 740 C C . LYS A 1 90 ? -0.519 11.514 8.287 1.00 97.12 90 LYS A C 1
ATOM 742 O O . LYS A 1 90 ? -0.977 11.202 9.381 1.00 97.12 90 LYS A O 1
ATOM 747 N N . LYS A 1 91 ? -1.287 12.019 7.316 1.00 96.88 91 LYS A N 1
ATOM 748 C CA . LYS A 1 91 ? -2.731 12.253 7.479 1.00 96.88 91 LYS A CA 1
ATOM 749 C C . LYS A 1 91 ? -3.481 10.966 7.834 1.00 96.88 91 LYS A C 1
ATOM 751 O O . LYS A 1 91 ? -4.354 10.988 8.702 1.00 96.88 91 LYS A O 1
ATOM 756 N N . ILE A 1 92 ? -3.156 9.858 7.168 1.00 96.56 92 ILE A N 1
ATOM 757 C CA . ILE A 1 92 ? -3.789 8.562 7.427 1.00 96.56 92 ILE A CA 1
ATOM 758 C C . ILE A 1 92 ? -3.379 8.007 8.798 1.00 96.56 92 ILE A C 1
ATOM 760 O O . ILE A 1 92 ? -4.258 7.565 9.535 1.00 96.56 92 ILE A O 1
ATOM 764 N N . LEU A 1 93 ? -2.102 8.101 9.184 1.00 96.00 93 LEU A N 1
ATOM 765 C CA . LEU A 1 93 ? -1.636 7.699 10.519 1.00 96.00 93 LEU A CA 1
ATOM 766 C C . LEU A 1 93 ? -2.363 8.452 11.639 1.00 96.00 93 LEU A C 1
ATOM 768 O O . LEU A 1 93 ? -2.946 7.820 12.516 1.00 96.00 93 LEU A O 1
ATOM 772 N N . ASN A 1 94 ? -2.453 9.781 11.547 1.00 95.12 94 ASN A N 1
ATOM 773 C CA . ASN A 1 94 ? -3.181 10.586 12.534 1.00 95.12 94 ASN A CA 1
ATOM 774 C C . ASN A 1 94 ? -4.658 10.157 12.632 1.00 95.12 94 ASN A C 1
ATOM 776 O O . ASN A 1 94 ? -5.248 10.123 13.711 1.00 95.12 94 ASN A O 1
ATOM 780 N N . LYS A 1 95 ? -5.283 9.797 11.500 1.00 93.00 95 LYS A N 1
ATOM 781 C CA . LYS A 1 95 ? -6.661 9.284 11.479 1.00 93.00 95 LYS A CA 1
ATOM 782 C C . LYS A 1 95 ? -6.784 7.922 12.176 1.00 93.00 95 LYS A C 1
ATOM 784 O O . LYS A 1 95 ? -7.810 7.671 12.807 1.00 93.00 95 LYS A O 1
ATOM 789 N N . MET A 1 96 ? -5.783 7.049 12.058 1.00 91.44 96 MET A N 1
ATOM 790 C CA . MET A 1 96 ? -5.745 5.763 12.766 1.00 91.44 96 MET A CA 1
ATOM 791 C C . MET A 1 96 ? -5.629 5.968 14.281 1.00 91.44 96 MET A C 1
ATOM 793 O O . MET A 1 96 ? -6.389 5.363 15.032 1.00 91.44 96 MET A O 1
ATOM 797 N N . GLU A 1 97 ? -4.740 6.858 14.724 1.00 87.56 97 GLU A N 1
ATOM 798 C CA . GLU A 1 97 ? -4.520 7.165 16.145 1.00 87.56 97 GLU A CA 1
ATOM 799 C C . GLU A 1 97 ? -5.769 7.771 16.794 1.00 87.56 97 GLU A C 1
ATOM 801 O O . GLU A 1 97 ? -6.250 7.275 17.811 1.00 87.56 97 GLU A O 1
ATOM 806 N N . ASN A 1 98 ? -6.389 8.753 16.137 1.00 84.31 98 ASN A N 1
ATOM 807 C CA . ASN A 1 98 ? -7.620 9.381 16.622 1.00 84.31 98 ASN A CA 1
ATOM 808 C C . ASN A 1 98 ? -8.815 8.416 16.694 1.00 84.31 98 ASN A C 1
ATOM 810 O O . ASN A 1 98 ? -9.738 8.638 17.477 1.00 84.31 98 ASN A O 1
ATOM 814 N N . LYS A 1 99 ? -8.833 7.355 15.876 1.00 76.56 99 LYS A N 1
ATOM 815 C CA . LYS A 1 99 ? -9.861 6.303 15.945 1.00 76.56 99 LYS A CA 1
ATOM 816 C C . LYS A 1 99 ? -9.648 5.384 17.153 1.00 76.56 99 LYS A C 1
ATOM 818 O O . LYS A 1 99 ? -10.627 4.874 17.688 1.00 76.56 99 LYS A O 1
ATOM 823 N N . ASN A 1 100 ? -8.401 5.187 17.577 1.00 62.47 100 ASN A N 1
ATOM 824 C CA . ASN A 1 100 ? -8.061 4.350 18.727 1.00 62.47 100 ASN A CA 1
ATOM 825 C C . ASN A 1 100 ? -8.315 5.057 20.067 1.00 62.47 100 ASN A C 1
ATOM 827 O O . ASN A 1 100 ? -8.652 4.385 21.028 1.00 62.47 100 ASN A O 1
ATOM 831 N N . LEU A 1 101 ? -8.229 6.392 20.116 1.00 59.31 101 LEU A N 1
ATOM 832 C CA . LEU A 1 101 ? -8.504 7.193 21.322 1.00 59.31 101 LEU A CA 1
ATOM 833 C C . LEU A 1 101 ? -10.001 7.330 21.672 1.00 59.31 101 LEU A C 1
ATOM 835 O O . LEU A 1 101 ? -10.334 7.866 22.722 1.00 59.31 101 LEU A O 1
ATOM 839 N N . LYS A 1 102 ? -10.908 6.904 20.782 1.00 56.69 102 LYS A N 1
ATOM 840 C CA . LYS A 1 102 ? -12.373 7.001 20.957 1.00 56.69 102 LYS A CA 1
ATOM 841 C C . LYS A 1 102 ? -13.036 5.676 21.365 1.00 56.69 102 LYS A C 1
ATOM 843 O O . LYS A 1 102 ? -14.258 5.568 21.271 1.00 56.69 102 LYS A O 1
ATOM 848 N N . LYS A 1 103 ? -12.246 4.665 21.724 1.00 47.94 103 LYS A N 1
ATOM 849 C CA . LYS A 1 103 ? -12.707 3.374 22.248 1.00 47.94 103 LYS A CA 1
ATOM 850 C C . LYS A 1 103 ? -12.368 3.278 23.723 1.00 47.94 103 LYS A C 1
ATOM 852 O O . LYS A 1 103 ? -13.172 2.641 24.429 1.00 47.94 103 LYS A O 1
#

Mean predicted aligned error: 4.26 Å

InterPro domains:
  IPR011990 Tetratricopeptide-like helical domain superfamily [G3DSA:1.25.40.10] (1-102)
  IPR011990 Tetratricopeptide-like helical domain superfamily [SSF48452] (10-97)

Radius of gyration: 14.1 Å; Cα contacts (8 Å, |Δi|>4): 94; chains: 1; bounding box: 30×29×42 Å

Secondary structure (DSSP, 8-state):
-PPP-TTS-HHHHHHHHHHHHHTT-HHHHHHHHHHHHHHTTT-HHHHHHHHHHHHHHHHHTT-HHHHHHHHHHHHH--S---TTHHHHHHHHHHHHHHHHTT-